Protein AF-A0A1J3IXF0-F1 (afdb_monomer_lite)

Secondary structure (DSSP, 8-state):
--EEEEETTEE--TTS-TGGGTPPTT---EEEE--PPPPPPHHHHHHHHHHHTS-EE-TTT--EE-TT-SS-S-GGG-

Sequence (78 aa):
DQQRLIFAGKQLEDGRTLADYNIQKESTLHLVLRLRGGIIEPSLMMLARKYNQDKMICRKCYARLHPRAVNCRKKKCG

Structure (mmCIF, N/CA/C/O backbone):
data_AF-A0A1J3IXF0-F1
#
_entry.id   AF-A0A1J3IXF0-F1
#
loop_
_atom_site.group_PDB
_atom_site.id
_atom_site.type_symbol
_atom_site.label_atom_id
_atom_site.label_alt_id
_atom_site.label_comp_id
_atom_site.label_asym_id
_atom_site.label_entity_id
_atom_site.label_seq_id
_atom_site.pdbx_PDB_ins_code
_atom_site.Cartn_x
_atom_site.Cartn_y
_atom_site.Cartn_z
_atom_site.occupancy
_atom_site.B_iso_or_equiv
_atom_site.auth_seq_id
_atom_site.auth_comp_id
_atom_site.auth_asym_id
_atom_site.auth_atom_id
_atom_site.pdbx_PDB_model_num
ATOM 1 N N . ASP A 1 1 ? -5.997 13.635 17.906 1.00 69.56 1 ASP A N 1
ATOM 2 C CA . ASP A 1 1 ? -6.643 12.874 16.812 1.00 69.56 1 ASP A CA 1
ATOM 3 C C . ASP A 1 1 ? -6.151 11.411 16.668 1.00 69.56 1 ASP A C 1
ATOM 5 O O . ASP A 1 1 ? -5.953 10.892 15.572 1.00 69.56 1 ASP A O 1
ATOM 9 N N . GLN A 1 2 ? -5.912 10.708 17.782 1.00 78.06 2 GLN A N 1
ATOM 10 C CA . GLN A 1 2 ? -5.600 9.262 17.796 1.00 78.06 2 GLN A CA 1
ATOM 11 C C . GLN A 1 2 ? -6.762 8.426 18.346 1.00 78.06 2 GLN A C 1
ATOM 13 O O . GLN A 1 2 ? -6.683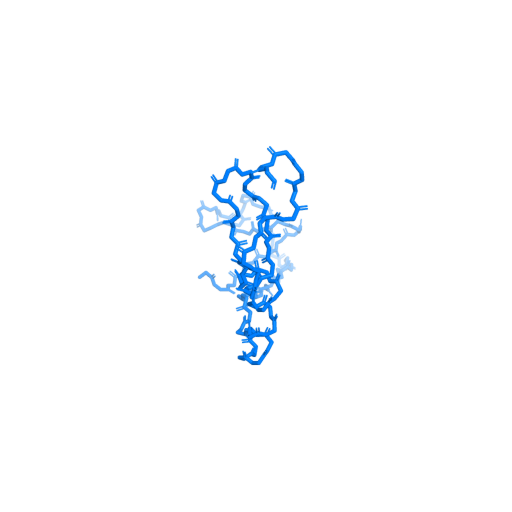 7.203 18.386 1.00 78.06 2 GLN A O 1
ATOM 18 N N . GLN A 1 3 ? -7.834 9.084 18.772 1.00 88.38 3 GLN A N 1
ATOM 19 C CA . GLN A 1 3 ? -8.984 8.483 19.422 1.00 88.38 3 GLN A CA 1
ATOM 20 C C . GLN A 1 3 ? -10.242 9.086 18.812 1.00 88.38 3 GLN A C 1
ATOM 22 O O . GLN A 1 3 ? -10.220 10.237 18.374 1.00 88.38 3 GLN A O 1
ATOM 27 N N . ARG A 1 4 ? -11.310 8.299 18.754 1.00 92.31 4 ARG A N 1
ATOM 28 C CA . ARG A 1 4 ? -12.616 8.718 18.252 1.00 92.31 4 ARG A CA 1
ATOM 29 C C . ARG A 1 4 ? -13.678 8.241 19.225 1.00 92.31 4 ARG A C 1
ATOM 31 O O . ARG A 1 4 ? -13.631 7.094 19.665 1.00 92.31 4 ARG A O 1
ATOM 38 N N . LEU A 1 5 ? -14.631 9.111 19.527 1.00 94.31 5 LEU A N 1
ATOM 39 C CA . LEU A 1 5 ? -15.851 8.734 20.229 1.00 94.31 5 LEU A CA 1
ATOM 40 C C . LEU A 1 5 ? -16.919 8.393 19.196 1.00 94.31 5 LEU A C 1
ATOM 42 O O . LEU A 1 5 ? -17.106 9.132 18.228 1.00 94.31 5 LEU A O 1
ATOM 46 N N . ILE A 1 6 ? -17.590 7.262 19.393 1.00 95.25 6 ILE A N 1
ATOM 47 C CA . ILE A 1 6 ? -18.653 6.767 18.522 1.00 95.25 6 ILE A CA 1
ATOM 48 C C . ILE A 1 6 ? -19.932 6.599 19.337 1.00 95.25 6 ILE A C 1
ATOM 50 O O . ILE A 1 6 ? -19.931 5.959 20.390 1.00 95.25 6 ILE A O 1
ATOM 54 N N . PHE A 1 7 ? -21.029 7.125 18.800 1.00 96.50 7 PHE A N 1
ATOM 55 C CA . PHE A 1 7 ? -22.384 6.928 19.300 1.00 96.50 7 PHE A CA 1
ATOM 56 C C . PHE A 1 7 ? -23.287 6.452 18.162 1.00 96.50 7 PHE A C 1
ATOM 58 O O . PHE A 1 7 ? -23.274 7.043 17.084 1.00 96.50 7 PHE A O 1
ATOM 65 N N . ALA A 1 8 ? -24.053 5.377 18.376 1.00 94.69 8 ALA A N 1
ATOM 66 C CA . ALA A 1 8 ? -24.976 4.822 17.375 1.00 94.69 8 ALA A CA 1
ATOM 67 C C . ALA A 1 8 ? -24.350 4.646 15.966 1.00 94.69 8 ALA A C 1
ATOM 69 O O . ALA A 1 8 ? -24.966 4.944 14.944 1.00 94.69 8 ALA A O 1
ATOM 70 N N . GLY A 1 9 ? -23.083 4.215 15.910 1.00 93.56 9 GLY A N 1
ATOM 71 C CA . GLY A 1 9 ? -22.335 4.027 14.660 1.00 93.56 9 GLY A CA 1
ATOM 72 C C . GLY A 1 9 ? -21.811 5.311 13.999 1.00 93.56 9 GLY A C 1
ATOM 73 O O . GLY A 1 9 ? -21.155 5.226 12.963 1.00 93.56 9 GLY A O 1
ATOM 74 N N . LYS A 1 10 ? -22.046 6.490 14.585 1.00 93.81 10 LYS A N 1
ATOM 75 C CA . LYS A 1 10 ? -21.543 7.783 14.100 1.00 93.81 10 LYS A CA 1
ATOM 76 C C . LYS A 1 10 ? -20.397 8.283 14.972 1.00 93.81 10 LYS A C 1
ATOM 78 O O . LYS A 1 10 ? -20.475 8.240 16.197 1.00 93.81 10 LYS A O 1
ATOM 83 N N . GLN A 1 11 ? -19.334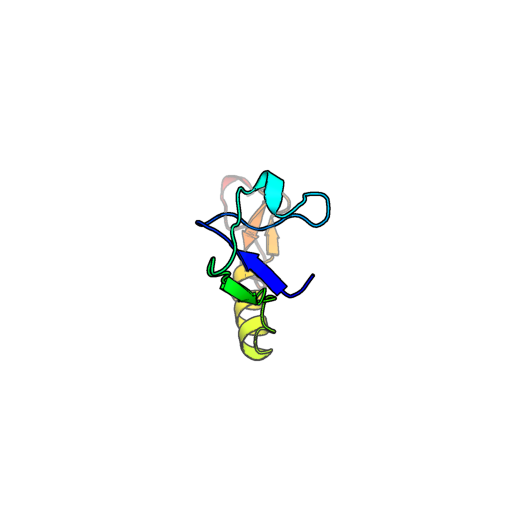 8.763 14.335 1.00 94.38 11 GLN A N 1
ATOM 84 C CA . GLN A 1 11 ? -18.241 9.446 15.022 1.00 94.38 11 GLN A CA 1
ATOM 85 C C . GLN A 1 11 ? -18.698 10.848 15.448 1.00 94.38 11 GLN A C 1
ATOM 87 O O . GLN A 1 11 ? -19.336 11.542 14.660 1.00 94.38 11 GLN A O 1
ATOM 92 N N . LEU A 1 12 ? -18.345 11.264 16.665 1.00 94.69 12 LEU A N 1
ATOM 93 C CA . LEU A 1 12 ? -18.599 12.624 17.138 1.00 94.69 12 LEU A CA 1
ATOM 94 C C . LEU A 1 12 ? -17.586 13.617 16.548 1.00 94.69 12 LEU A C 1
ATOM 96 O O . LEU A 1 12 ? -16.417 13.288 16.335 1.00 94.69 12 LEU A O 1
ATOM 100 N N . GLU A 1 13 ? -18.053 14.837 16.299 1.00 94.69 13 GLU A N 1
ATOM 101 C CA . GLU A 1 13 ? -17.279 15.939 15.721 1.00 94.69 13 GLU A CA 1
ATOM 102 C C . GLU A 1 13 ? -17.067 17.023 16.784 1.00 94.69 13 GLU A C 1
ATOM 104 O O . GLU A 1 13 ? -18.023 17.384 17.467 1.00 94.69 13 GLU A O 1
ATOM 109 N N . ASP A 1 14 ? -15.856 17.582 16.882 1.00 90.56 14 ASP A N 1
ATOM 110 C CA . ASP A 1 14 ? -15.497 18.588 17.903 1.00 90.56 14 ASP A CA 1
ATOM 111 C C . ASP A 1 14 ? -16.349 19.874 17.825 1.00 90.56 14 ASP A C 1
ATOM 113 O O . ASP A 1 14 ? -16.479 20.599 18.807 1.00 90.56 14 ASP A O 1
ATOM 117 N N . GLY A 1 15 ? -16.942 20.161 16.660 1.00 93.31 15 GLY A N 1
ATOM 118 C CA . GLY A 1 15 ? -17.791 21.334 16.423 1.00 93.31 15 GLY A CA 1
ATOM 119 C C . GLY A 1 15 ? -19.279 21.137 16.728 1.00 93.31 15 GLY A C 1
ATOM 120 O O . GLY A 1 15 ? -20.063 22.044 16.461 1.00 93.31 15 GLY A O 1
ATOM 121 N N . ARG A 1 16 ? -19.690 19.968 17.237 1.00 94.94 16 ARG A N 1
ATOM 122 C CA . ARG A 1 16 ? -21.091 19.658 17.556 1.00 94.94 16 ARG A CA 1
ATOM 123 C C . ARG A 1 16 ? -21.264 19.341 19.034 1.00 94.94 16 ARG A C 1
ATOM 125 O O . ARG A 1 16 ? -20.407 18.732 19.669 1.00 94.94 16 ARG A O 1
ATOM 132 N N . THR A 1 17 ? -22.410 19.721 19.578 1.00 94.75 17 THR A N 1
ATOM 133 C CA . THR A 1 17 ? -22.791 19.418 20.956 1.00 94.75 17 THR A CA 1
ATOM 134 C C . THR A 1 17 ? -23.334 17.991 21.076 1.00 94.75 17 THR A C 1
ATOM 136 O O . THR A 1 17 ? -23.774 17.382 20.103 1.00 94.75 17 THR A O 1
ATOM 139 N N . LEU A 1 18 ? -23.363 17.445 22.296 1.00 94.25 18 LEU A N 1
ATOM 140 C CA . LEU A 1 18 ? -23.990 16.140 22.560 1.00 94.25 18 LEU A CA 1
ATOM 141 C C . LEU A 1 18 ? -25.499 16.137 22.252 1.00 94.25 18 LEU A C 1
ATOM 143 O O . LEU A 1 18 ? -26.050 15.099 21.878 1.00 94.25 18 LEU A O 1
ATOM 147 N N . ALA A 1 19 ? -26.152 17.298 22.373 1.00 93.94 19 ALA A N 1
ATOM 148 C CA . ALA A 1 19 ? -27.564 17.473 22.052 1.00 93.94 19 ALA A CA 1
ATOM 149 C C . ALA A 1 19 ? -27.835 17.320 20.547 1.00 93.94 19 ALA A C 1
ATOM 151 O O . ALA A 1 19 ? -28.845 16.726 20.180 1.00 93.94 19 ALA A O 1
ATOM 152 N N . ASP A 1 20 ? -26.900 17.732 19.682 1.00 95.88 20 ASP A N 1
ATOM 153 C CA . ASP A 1 20 ? -27.015 17.573 18.220 1.00 95.88 20 ASP A CA 1
ATOM 154 C C . ASP A 1 20 ? -27.039 16.097 17.783 1.00 95.88 20 ASP A C 1
ATOM 156 O O . ASP A 1 20 ? -27.511 15.760 16.696 1.00 95.88 20 ASP A O 1
ATOM 160 N N . TYR A 1 21 ? -26.540 15.203 18.641 1.00 95.31 21 TYR A N 1
ATOM 161 C CA . TYR A 1 21 ? -26.588 13.749 18.471 1.00 95.31 21 TYR A CA 1
ATOM 162 C C . TYR A 1 21 ? -27.668 13.076 19.327 1.00 95.31 21 TYR A C 1
ATOM 164 O O . TYR A 1 21 ? -27.781 11.850 19.309 1.00 95.31 21 TYR A O 1
ATOM 172 N N . ASN A 1 22 ? -28.463 13.861 20.059 1.00 95.06 22 ASN A N 1
ATOM 173 C CA . ASN A 1 22 ? -29.528 13.400 20.945 1.00 95.06 22 ASN A CA 1
ATOM 174 C C . ASN A 1 22 ? -29.040 12.427 22.042 1.00 95.06 22 ASN A C 1
ATOM 176 O O . ASN A 1 22 ? -29.746 11.487 22.414 1.00 95.06 22 ASN A O 1
ATOM 180 N N . ILE A 1 23 ? -27.817 12.641 22.541 1.00 96.12 23 ILE A N 1
ATOM 181 C CA . ILE A 1 23 ? -27.195 11.816 23.585 1.00 96.12 23 ILE A CA 1
ATOM 182 C C . ILE A 1 23 ? -27.774 12.213 24.947 1.00 96.12 23 ILE A C 1
ATOM 184 O O . ILE A 1 23 ? -27.717 13.377 25.344 1.00 96.12 23 ILE A O 1
ATOM 188 N N . GLN A 1 24 ? -28.317 11.238 25.674 1.00 96.19 24 GLN A N 1
ATOM 189 C CA . GLN A 1 24 ? -28.944 11.439 26.982 1.00 96.19 24 GLN A CA 1
ATOM 190 C C . GLN A 1 24 ? -28.034 10.967 28.119 1.00 96.19 24 GLN A C 1
ATOM 192 O O . GLN A 1 24 ? -27.001 10.328 27.899 1.00 96.19 24 GLN A O 1
ATOM 197 N N . LYS A 1 25 ? -28.437 11.255 29.361 1.00 95.38 25 LYS A N 1
ATOM 198 C CA . LYS A 1 25 ? -27.801 10.647 30.535 1.00 95.38 25 LYS A CA 1
ATOM 199 C C . LYS A 1 25 ? -27.831 9.123 30.391 1.00 95.38 25 LYS A C 1
ATOM 201 O O . LYS A 1 25 ? -28.767 8.580 29.815 1.00 95.38 25 LYS A O 1
ATOM 206 N N . GLU A 1 26 ? -26.771 8.473 30.863 1.00 95.12 26 GLU A N 1
ATOM 207 C CA . GLU A 1 26 ? -26.612 7.007 30.823 1.00 95.12 26 GLU A CA 1
ATOM 208 C C . GLU A 1 26 ? -26.492 6.403 29.409 1.00 95.12 26 GLU A C 1
ATOM 210 O O . GLU A 1 26 ? -26.450 5.185 29.245 1.00 95.12 26 GLU A O 1
ATOM 215 N N . SER A 1 27 ? -26.351 7.233 28.370 1.00 95.62 27 SER A N 1
ATOM 216 C CA . SER A 1 27 ? -26.006 6.751 27.030 1.00 95.62 27 SER A CA 1
ATOM 217 C C . SER A 1 27 ? -24.586 6.178 26.995 1.00 95.62 27 SER A C 1
ATOM 219 O O . SER A 1 27 ? -23.659 6.731 27.587 1.00 95.62 27 SER A O 1
ATOM 221 N N . THR A 1 28 ? -24.393 5.083 26.256 1.00 95.69 28 THR A N 1
ATOM 222 C CA . THR A 1 28 ? -23.079 4.440 26.100 1.00 95.69 28 THR A CA 1
ATOM 223 C C . THR A 1 28 ? -22.328 5.001 24.894 1.00 95.69 28 THR A C 1
ATOM 225 O O . T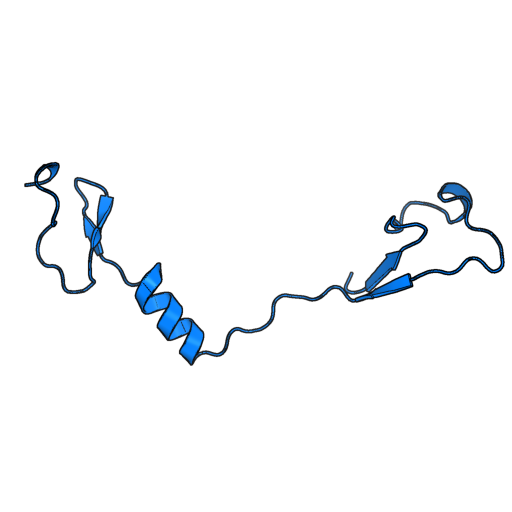HR A 1 28 ? -22.865 5.061 23.789 1.00 95.69 28 THR A O 1
ATOM 228 N N . LEU A 1 29 ? -21.065 5.374 25.102 1.00 96.81 29 LEU A N 1
ATOM 229 C CA . LEU A 1 29 ? -20.148 5.849 24.067 1.00 96.81 29 LEU A CA 1
ATOM 230 C C . LEU A 1 29 ? -19.015 4.843 23.877 1.00 96.81 29 LEU A C 1
ATOM 232 O O . LEU A 1 29 ? -18.411 4.384 24.846 1.00 96.81 29 LEU A O 1
ATOM 236 N N . HIS A 1 30 ? -18.685 4.540 22.624 1.00 96.31 30 HIS A N 1
ATOM 237 C CA . HIS A 1 30 ? -17.540 3.695 22.305 1.00 96.31 30 HIS A CA 1
ATOM 238 C C . HIS A 1 30 ? -16.321 4.565 22.006 1.00 96.31 30 HIS A C 1
ATOM 240 O O . HIS A 1 30 ? -16.302 5.309 21.024 1.00 96.31 30 HIS A O 1
ATOM 246 N N . LEU A 1 31 ? -15.286 4.455 22.838 1.00 94.44 31 LEU A N 1
ATOM 247 C CA . LEU A 1 31 ? -13.970 5.016 22.556 1.00 94.44 31 LEU A CA 1
ATOM 248 C C . LEU A 1 31 ? -13.187 4.028 21.688 1.00 94.44 31 LEU A C 1
ATOM 250 O O . LEU A 1 31 ? -12.887 2.920 22.126 1.00 94.44 31 LEU A O 1
ATOM 254 N N . VAL A 1 32 ? -12.835 4.431 20.468 1.00 92.50 32 VAL A N 1
ATOM 255 C CA . VAL A 1 32 ? -12.006 3.618 19.570 1.00 92.50 32 VAL A CA 1
ATOM 256 C C . VAL A 1 32 ? -10.678 4.303 19.284 1.00 92.50 32 VAL A C 1
ATOM 258 O O . VAL A 1 32 ? -10.606 5.517 19.071 1.00 92.50 32 VAL A O 1
ATOM 261 N N . LEU A 1 33 ? -9.605 3.515 19.258 1.00 91.06 33 LEU A N 1
ATOM 262 C CA . LEU A 1 33 ? -8.279 3.995 18.891 1.00 91.06 33 LEU A CA 1
ATOM 263 C C . LEU A 1 33 ? -8.121 3.973 17.372 1.00 91.06 33 LEU A C 1
ATOM 265 O O . LEU A 1 33 ? -8.471 3.005 16.695 1.00 91.06 33 LEU A O 1
ATOM 269 N N . ARG A 1 34 ? -7.545 5.039 16.821 1.00 83.31 34 ARG A N 1
ATOM 270 C CA . ARG A 1 34 ? -7.145 5.085 15.420 1.00 83.31 34 ARG A CA 1
ATOM 271 C C . ARG A 1 34 ? -5.868 4.268 15.257 1.00 83.31 34 ARG A C 1
ATOM 273 O O . ARG A 1 34 ? -4.789 4.723 15.634 1.00 83.31 34 ARG A O 1
ATOM 280 N N . LEU A 1 35 ? -5.981 3.095 14.641 1.00 83.25 35 LEU A N 1
ATOM 281 C CA . LEU A 1 35 ? -4.814 2.331 14.212 1.00 83.25 35 LEU A CA 1
ATOM 282 C C . LEU A 1 35 ? -4.081 3.128 13.124 1.00 83.25 35 LEU A C 1
ATOM 284 O O . LEU A 1 35 ? -4.614 3.375 12.040 1.00 83.25 35 LEU A O 1
ATOM 288 N N . ARG A 1 36 ? -2.867 3.589 13.433 1.00 79.00 36 ARG A N 1
ATOM 289 C CA . ARG A 1 36 ? -1.935 4.091 12.418 1.00 79.00 36 ARG A CA 1
ATOM 290 C C . ARG A 1 36 ? -1.257 2.883 11.775 1.00 79.00 36 ARG A C 1
ATOM 292 O O . ARG A 1 36 ? -1.029 1.885 12.454 1.00 79.00 36 ARG A O 1
ATOM 299 N N . GLY A 1 37 ? -0.973 2.964 10.474 1.00 80.06 37 GLY A N 1
ATOM 300 C CA . GLY A 1 37 ? -0.277 1.891 9.761 1.00 80.06 37 GLY A CA 1
ATOM 301 C C . GLY A 1 37 ? 1.009 1.498 10.492 1.00 80.06 37 GLY A C 1
ATOM 302 O O . GLY A 1 37 ? 1.745 2.369 10.956 1.00 80.06 37 GLY A O 1
ATOM 303 N N . GLY A 1 38 ? 1.239 0.195 10.640 1.00 82.12 38 GLY A N 1
ATOM 304 C CA . GLY A 1 38 ? 2.439 -0.331 11.285 1.00 82.12 38 GLY A CA 1
ATOM 305 C C . GLY A 1 38 ? 3.687 -0.151 10.422 1.00 82.12 38 GLY A C 1
ATOM 306 O O . GLY A 1 38 ? 3.604 0.027 9.204 1.00 82.12 38 GLY A O 1
ATOM 307 N N . ILE A 1 39 ? 4.857 -0.231 11.056 1.00 85.50 39 ILE A N 1
ATOM 308 C CA . ILE A 1 39 ? 6.129 -0.336 10.339 1.00 85.50 39 ILE A CA 1
ATOM 309 C C . ILE A 1 39 ? 6.195 -1.743 9.742 1.00 85.50 39 ILE A C 1
ATOM 311 O O . ILE A 1 39 ? 6.097 -2.733 10.464 1.00 85.50 39 ILE A O 1
ATOM 315 N N . ILE A 1 40 ? 6.344 -1.830 8.421 1.00 88.50 40 ILE A N 1
ATOM 316 C CA . ILE A 1 40 ? 6.616 -3.105 7.759 1.00 88.50 40 ILE A CA 1
ATOM 317 C C . ILE A 1 40 ? 8.059 -3.481 8.084 1.00 88.50 40 ILE A C 1
ATOM 319 O O . ILE A 1 40 ? 8.966 -2.662 7.925 1.00 88.50 40 ILE A O 1
ATOM 323 N N . GLU A 1 41 ? 8.256 -4.716 8.536 1.00 93.50 41 GLU A N 1
ATOM 324 C CA . GLU A 1 41 ? 9.576 -5.250 8.857 1.00 93.50 41 GLU A CA 1
ATOM 325 C C . GLU A 1 41 ? 10.548 -5.057 7.659 1.00 93.50 41 GLU A C 1
ATOM 327 O O . GLU A 1 41 ? 10.146 -5.246 6.501 1.00 93.50 41 GLU A O 1
ATOM 332 N N . PRO A 1 42 ? 11.804 -4.619 7.892 1.00 94.69 42 PRO A N 1
ATOM 333 C CA . PRO A 1 42 ? 12.729 -4.262 6.814 1.00 94.69 42 PRO A CA 1
ATOM 334 C C . PRO A 1 42 ? 12.949 -5.344 5.746 1.00 94.69 42 PRO A C 1
ATOM 336 O O . PRO A 1 42 ? 13.035 -5.017 4.559 1.00 94.69 42 PRO A O 1
ATOM 339 N N . SER A 1 43 ? 13.011 -6.625 6.113 1.00 95.06 43 SER A N 1
ATOM 340 C CA . SER A 1 43 ? 13.177 -7.721 5.151 1.00 95.06 43 SER A CA 1
ATOM 341 C C . SER A 1 43 ? 11.949 -7.905 4.251 1.00 95.06 43 SER A C 1
ATOM 343 O O . SER A 1 43 ? 12.091 -8.095 3.037 1.00 95.06 43 SER A O 1
ATOM 345 N N . LEU A 1 44 ? 10.740 -7.724 4.788 1.00 94.88 44 LEU A N 1
ATOM 346 C CA . LEU A 1 44 ? 9.506 -7.711 3.998 1.00 94.88 44 LEU A CA 1
ATOM 347 C C . LEU A 1 44 ? 9.448 -6.509 3.051 1.00 94.88 44 LEU A C 1
ATOM 349 O O . LEU A 1 44 ? 9.007 -6.647 1.907 1.00 94.88 44 LEU A O 1
ATOM 353 N N . MET A 1 45 ? 9.954 -5.347 3.476 1.00 93.88 45 MET A N 1
ATOM 354 C CA . MET A 1 45 ? 10.105 -4.191 2.587 1.00 93.88 45 MET A CA 1
ATOM 355 C C . MET A 1 45 ? 11.057 -4.485 1.423 1.00 93.88 45 MET A C 1
ATOM 357 O O . MET A 1 45 ? 10.760 -4.115 0.285 1.00 93.88 45 MET A O 1
ATOM 361 N N . MET A 1 46 ? 12.174 -5.177 1.669 1.00 95.06 46 MET A N 1
ATOM 362 C CA . MET A 1 46 ? 13.087 -5.598 0.598 1.00 95.06 46 MET A CA 1
ATOM 363 C C . MET A 1 46 ? 12.413 -6.569 -0.378 1.00 95.06 46 MET A C 1
ATOM 365 O O . MET A 1 46 ? 12.557 -6.428 -1.594 1.00 95.06 46 MET A O 1
ATOM 369 N N . LEU A 1 47 ? 11.630 -7.524 0.130 1.00 95.12 47 LEU A N 1
ATOM 370 C CA . LEU A 1 47 ? 10.872 -8.449 -0.709 1.00 95.12 47 LEU A CA 1
ATOM 371 C C . LEU A 1 47 ? 9.844 -7.709 -1.578 1.00 95.12 47 LEU A C 1
ATOM 373 O O . LEU A 1 47 ? 9.764 -7.940 -2.787 1.00 95.12 47 LEU A O 1
ATOM 377 N N . ALA A 1 48 ? 9.091 -6.784 -0.982 1.00 95.31 48 ALA A N 1
ATOM 378 C CA . ALA A 1 48 ? 8.107 -5.974 -1.689 1.00 95.31 48 ALA A CA 1
ATOM 379 C C . ALA A 1 48 ? 8.760 -5.103 -2.774 1.00 95.31 48 ALA A C 1
ATOM 381 O O . ALA A 1 48 ? 8.275 -5.074 -3.909 1.00 95.31 48 ALA A O 1
ATOM 382 N N . ARG A 1 49 ? 9.893 -4.455 -2.464 1.00 95.62 49 ARG A N 1
ATOM 383 C CA . ARG A 1 49 ? 10.707 -3.691 -3.426 1.00 95.62 49 ARG A CA 1
ATOM 384 C C . ARG A 1 49 ? 11.088 -4.540 -4.629 1.00 95.62 49 ARG A C 1
ATOM 386 O O . ARG A 1 49 ? 10.763 -4.166 -5.758 1.00 95.62 49 ARG A O 1
ATOM 393 N N . LYS A 1 50 ? 11.632 -5.738 -4.390 1.00 95.44 50 LYS A N 1
ATOM 394 C CA . LYS A 1 50 ? 12.044 -6.676 -5.442 1.00 95.44 50 LYS A CA 1
ATOM 395 C C . LYS A 1 50 ? 10.922 -6.993 -6.429 1.00 95.44 50 LYS A C 1
ATOM 397 O O . LYS A 1 50 ? 11.193 -7.136 -7.621 1.00 95.44 50 LYS A O 1
ATOM 402 N N . TYR A 1 51 ? 9.670 -7.127 -5.990 1.00 94.31 51 TYR A N 1
ATOM 403 C CA . TYR A 1 51 ? 8.554 -7.467 -6.885 1.00 94.31 51 TYR A CA 1
ATOM 404 C C . TYR A 1 51 ? 7.864 -6.251 -7.498 1.00 94.31 51 TYR A C 1
ATOM 406 O O . TYR A 1 51 ? 7.512 -6.286 -8.680 1.00 94.31 51 TYR A O 1
ATOM 414 N N . ASN A 1 52 ? 7.715 -5.173 -6.734 1.00 95.25 52 ASN A N 1
ATOM 415 C CA . ASN A 1 52 ? 6.837 -4.069 -7.106 1.00 95.25 52 ASN A CA 1
ATOM 416 C C . ASN A 1 52 ? 7.584 -2.864 -7.684 1.00 95.25 52 ASN A C 1
ATOM 418 O O . ASN A 1 52 ? 7.025 -2.179 -8.540 1.00 95.25 52 ASN A O 1
ATOM 422 N N . GLN A 1 53 ? 8.825 -2.622 -7.251 1.00 94.62 53 GLN A N 1
ATOM 423 C CA . GLN A 1 53 ? 9.564 -1.384 -7.530 1.00 94.62 53 GLN A CA 1
ATOM 424 C C . GLN A 1 53 ? 10.831 -1.629 -8.350 1.00 94.62 53 GLN A C 1
ATOM 426 O O . GLN A 1 53 ? 11.030 -0.955 -9.358 1.00 94.62 53 GLN A O 1
ATOM 431 N N . ASP A 1 54 ? 11.634 -2.633 -7.989 1.00 96.25 54 ASP A N 1
ATOM 432 C CA . ASP A 1 54 ? 12.897 -2.951 -8.659 1.00 96.25 54 ASP A CA 1
ATOM 433 C C . ASP A 1 54 ? 12.609 -3.602 -10.016 1.00 96.25 54 ASP A C 1
ATOM 435 O O . ASP A 1 54 ? 12.544 -4.831 -10.174 1.00 96.25 54 ASP A O 1
ATOM 439 N N 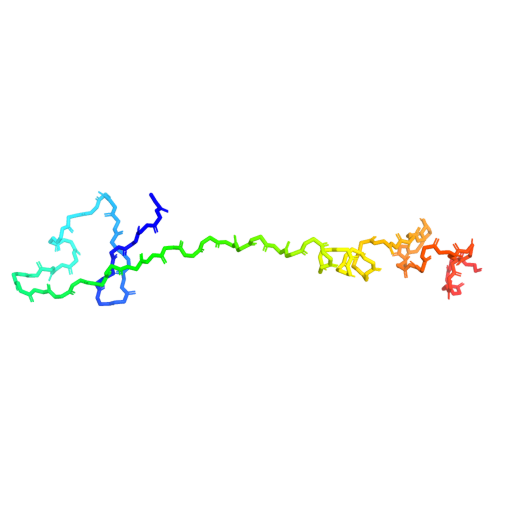. LYS A 1 55 ? 12.326 -2.759 -11.007 1.00 97.56 55 LYS A N 1
ATOM 440 C CA . LYS A 1 55 ? 11.938 -3.118 -12.369 1.00 97.56 55 LYS A CA 1
ATOM 441 C C . LYS A 1 55 ? 12.535 -2.106 -13.334 1.00 97.56 55 LYS A C 1
ATOM 443 O O . LYS A 1 55 ? 12.501 -0.906 -13.093 1.00 97.56 55 LYS A O 1
ATOM 448 N N . MET A 1 56 ? 13.013 -2.593 -14.471 1.00 97.12 56 MET A N 1
ATOM 449 C CA . MET A 1 56 ? 13.345 -1.721 -15.596 1.00 97.12 56 MET A CA 1
ATOM 450 C C . MET A 1 56 ? 12.063 -1.369 -16.349 1.00 97.12 56 MET A C 1
ATOM 452 O O . MET A 1 56 ? 11.146 -2.187 -16.429 1.00 97.12 56 MET A O 1
ATOM 456 N N . ILE A 1 57 ? 12.000 -0.177 -16.937 1.00 97.88 57 ILE A N 1
ATOM 457 C CA . ILE A 1 57 ? 10.864 0.253 -17.759 1.00 97.88 57 ILE A CA 1
ATOM 458 C C . ILE A 1 57 ? 11.336 0.430 -19.197 1.00 97.88 57 ILE A C 1
ATOM 460 O O . ILE A 1 57 ? 12.299 1.149 -19.465 1.00 97.88 57 ILE A O 1
ATOM 464 N N . CYS A 1 58 ? 10.655 -0.213 -20.147 1.00 98.00 58 CYS A N 1
ATOM 465 C CA . CYS A 1 58 ? 10.918 0.049 -21.559 1.00 98.00 58 CYS A CA 1
ATOM 466 C C . CYS A 1 58 ? 10.544 1.498 -21.902 1.00 98.00 58 CYS A C 1
ATOM 468 O O . CYS A 1 58 ? 9.386 1.876 -21.770 1.00 98.00 58 CYS A O 1
ATOM 470 N N . ARG A 1 59 ? 11.482 2.282 -22.439 1.00 97.69 59 ARG A N 1
ATOM 471 C CA . ARG A 1 59 ? 11.225 3.685 -22.819 1.00 97.69 59 ARG A CA 1
ATOM 472 C C . ARG A 1 59 ? 10.320 3.857 -24.043 1.00 97.69 59 ARG A C 1
ATOM 474 O O . ARG A 1 59 ? 9.770 4.929 -24.233 1.00 97.69 59 ARG A O 1
ATOM 481 N N . LYS A 1 60 ? 10.155 2.812 -24.861 1.00 97.81 60 LYS A N 1
ATOM 482 C CA . LYS A 1 60 ? 9.290 2.838 -26.053 1.00 97.81 60 LYS A CA 1
ATOM 483 C C . LYS A 1 60 ? 7.855 2.405 -25.764 1.00 97.81 60 LYS A C 1
ATOM 485 O O . LYS A 1 60 ? 6.927 2.900 -26.384 1.00 97.81 60 LYS A O 1
ATOM 490 N N . CYS A 1 61 ? 7.664 1.429 -24.872 1.00 97.94 61 CYS A N 1
ATOM 491 C CA . CYS A 1 61 ? 6.344 0.829 -24.650 1.00 97.94 61 CYS A CA 1
ATOM 492 C C . CYS A 1 61 ? 5.907 0.722 -23.188 1.00 97.94 61 CYS A C 1
ATOM 494 O O . CYS A 1 61 ? 4.882 0.098 -22.913 1.00 97.94 61 CYS A O 1
ATOM 496 N N . TYR A 1 62 ? 6.697 1.275 -22.266 1.00 97.69 62 TYR A N 1
ATOM 497 C CA . TYR A 1 62 ? 6.445 1.344 -20.823 1.00 97.69 62 TYR A CA 1
ATOM 498 C C . TYR A 1 62 ? 6.227 -0.006 -20.124 1.00 97.69 62 TYR A C 1
ATOM 500 O O . TYR A 1 62 ? 5.761 -0.074 -18.989 1.00 97.69 62 TYR A O 1
ATOM 508 N N . ALA A 1 63 ? 6.601 -1.113 -20.769 1.00 97.81 63 ALA A N 1
ATOM 509 C CA . ALA A 1 63 ? 6.538 -2.427 -20.148 1.00 97.81 63 ALA A CA 1
ATOM 510 C C . ALA A 1 63 ? 7.485 -2.509 -18.939 1.00 97.81 63 ALA A C 1
ATOM 512 O O . ALA A 1 63 ? 8.658 -2.149 -19.051 1.00 97.81 63 ALA A O 1
ATOM 513 N N . ARG A 1 64 ? 6.989 -3.059 -17.820 1.00 97.88 64 ARG A N 1
ATOM 514 C CA . ARG A 1 64 ? 7.804 -3.450 -16.657 1.00 97.88 64 ARG A CA 1
ATOM 515 C C . ARG A 1 64 ? 8.606 -4.713 -16.962 1.00 97.88 64 ARG A C 1
ATOM 517 O O . ARG A 1 64 ? 8.036 -5.764 -17.278 1.00 97.88 64 ARG A O 1
ATOM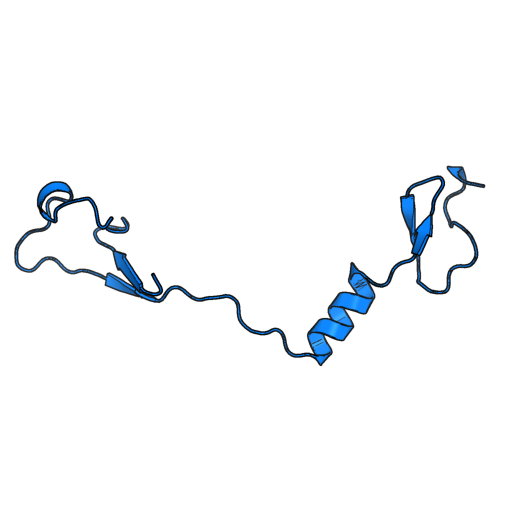 524 N N . LEU A 1 65 ? 9.921 -4.618 -16.842 1.00 97.12 65 LEU A N 1
ATOM 525 C CA . LEU A 1 65 ? 10.909 -5.646 -17.154 1.00 97.12 65 LEU A CA 1
ATOM 526 C C . LEU A 1 65 ? 11.701 -6.035 -15.901 1.00 97.12 65 LEU A C 1
ATOM 528 O O . LEU A 1 65 ? 11.748 -5.303 -14.913 1.00 97.12 65 LEU A O 1
ATOM 532 N N . HIS A 1 66 ? 12.322 -7.210 -15.950 1.00 96.62 66 HIS A N 1
ATOM 533 C CA . HIS A 1 66 ? 13.242 -7.652 -14.906 1.00 96.62 66 HIS A CA 1
ATOM 534 C C . HIS A 1 66 ? 14.450 -6.689 -14.811 1.00 96.62 66 HIS A C 1
ATOM 536 O O . HIS A 1 66 ? 14.890 -6.213 -15.857 1.00 96.62 66 HIS A O 1
ATOM 542 N N . PRO A 1 67 ? 15.021 -6.421 -13.617 1.00 96.81 67 PRO A N 1
ATOM 543 C CA . PRO A 1 67 ? 16.175 -5.525 -13.448 1.00 96.81 67 PRO A CA 1
ATOM 544 C C . PRO A 1 67 ? 17.379 -5.832 -14.339 1.00 96.81 67 PRO A C 1
ATOM 546 O O . PRO A 1 67 ? 18.068 -4.929 -14.787 1.00 96.81 67 PRO A O 1
ATOM 549 N N . ARG A 1 68 ? 17.612 -7.118 -14.623 1.00 96.62 68 ARG A N 1
ATOM 550 C CA . ARG A 1 68 ? 18.711 -7.588 -15.485 1.00 96.62 68 ARG A CA 1
ATOM 551 C C . ARG A 1 68 ? 18.345 -7.691 -16.972 1.00 96.62 68 ARG A C 1
ATOM 553 O O . ARG A 1 68 ? 19.082 -8.302 -17.736 1.00 96.62 68 ARG A O 1
ATOM 560 N N . ALA A 1 69 ? 17.183 -7.191 -17.389 1.00 97.31 69 ALA A N 1
ATOM 561 C CA . ALA A 1 69 ? 16.789 -7.240 -18.793 1.00 97.31 69 ALA A CA 1
ATOM 562 C C . ALA A 1 69 ? 17.597 -6.221 -19.610 1.00 97.31 69 ALA A C 1
ATOM 564 O O . ALA A 1 69 ? 17.556 -5.029 -19.319 1.00 97.31 69 ALA A O 1
ATOM 565 N N . VAL A 1 70 ? 18.279 -6.694 -20.654 1.00 97.06 70 VAL A N 1
ATOM 566 C CA . VAL A 1 70 ? 19.006 -5.838 -21.610 1.00 97.06 70 VAL A CA 1
ATOM 567 C C . VAL A 1 70 ? 18.108 -5.333 -22.742 1.00 97.06 70 VAL A C 1
ATOM 569 O O . VAL A 1 70 ? 18.294 -4.225 -23.227 1.00 97.06 70 VAL A O 1
ATOM 572 N N . ASN A 1 71 ? 17.082 -6.112 -23.111 1.00 97.25 71 ASN A N 1
ATOM 573 C CA . ASN A 1 71 ? 16.153 -5.804 -24.197 1.00 97.25 71 ASN A CA 1
ATOM 574 C C . ASN A 1 71 ? 14.692 -5.820 -23.726 1.00 97.25 71 ASN A C 1
ATOM 576 O O . ASN A 1 71 ? 14.308 -6.508 -22.774 1.00 97.25 71 ASN A O 1
ATOM 580 N N . CYS A 1 72 ? 13.853 -5.054 -24.423 1.00 98.00 72 CYS A N 1
ATOM 581 C CA . CYS A 1 72 ? 12.409 -5.037 -24.220 1.00 98.00 72 CYS A CA 1
ATOM 582 C C . CYS A 1 72 ? 11.788 -6.349 -24.729 1.00 98.00 72 CYS A C 1
ATOM 584 O O . CYS A 1 72 ? 11.999 -6.738 -25.867 1.00 98.00 72 CYS A O 1
ATOM 586 N N . ARG A 1 73 ? 10.974 -7.029 -23.907 1.00 97.00 73 ARG A N 1
ATOM 587 C CA . ARG A 1 73 ? 10.355 -8.324 -24.277 1.00 97.00 73 ARG A CA 1
ATOM 588 C C . ARG A 1 73 ? 9.151 -8.227 -25.229 1.00 97.00 73 ARG A C 1
ATOM 590 O O . ARG A 1 73 ? 8.456 -9.219 -25.437 1.00 97.00 73 ARG A O 1
ATOM 597 N N . LYS A 1 74 ? 8.774 -7.026 -25.674 1.00 98.06 74 LYS A N 1
ATOM 598 C CA . LYS A 1 74 ? 7.500 -6.776 -26.369 1.00 98.06 74 LYS A CA 1
ATOM 599 C C . LYS A 1 74 ? 7.753 -6.508 -27.850 1.00 98.06 74 LYS A C 1
ATOM 601 O O . LYS A 1 74 ? 8.160 -5.414 -28.168 1.00 98.06 74 LYS A O 1
ATOM 606 N N . LYS A 1 75 ? 7.332 -7.397 -28.751 1.00 96.81 75 LYS A N 1
ATOM 607 C CA . LYS A 1 75 ? 7.519 -7.231 -30.213 1.00 96.81 75 LYS A CA 1
ATOM 608 C C . LYS A 1 75 ? 7.141 -5.848 -30.791 1.00 96.81 75 LYS A C 1
ATOM 610 O O . LYS A 1 75 ? 7.714 -5.403 -31.772 1.00 96.81 75 LYS A O 1
ATOM 615 N N . LYS A 1 76 ? 6.178 -5.137 -30.185 1.00 97.12 76 LYS A N 1
ATOM 616 C CA . LYS A 1 76 ? 5.775 -3.777 -30.602 1.00 97.12 76 LYS A CA 1
ATOM 617 C C . LYS A 1 76 ? 6.839 -2.681 -30.393 1.00 97.12 76 LYS A C 1
ATOM 619 O O . LYS A 1 76 ? 6.652 -1.580 -30.890 1.00 97.12 76 LYS A O 1
ATOM 624 N N . 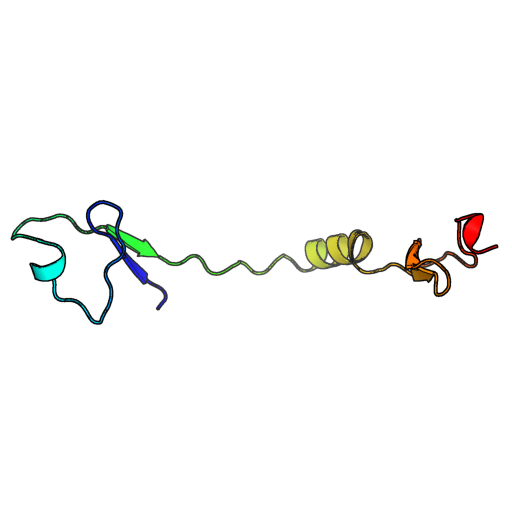CYS A 1 77 ? 7.888 -2.925 -29.598 1.00 96.62 77 CYS A N 1
ATOM 625 C CA . CYS A 1 77 ? 8.964 -1.960 -29.303 1.00 96.62 77 CYS A CA 1
ATOM 626 C C . CYS A 1 77 ? 10.274 -2.276 -30.065 1.00 96.62 77 CYS A C 1
ATOM 628 O O . CYS A 1 77 ? 11.271 -1.576 -29.839 1.00 96.62 77 CYS A O 1
ATOM 630 N N . GLY A 1 78 ? 10.257 -3.293 -30.940 1.00 88.94 78 GLY A N 1
ATOM 631 C CA . GLY A 1 78 ? 11.425 -3.996 -31.487 1.00 88.94 78 GLY A CA 1
ATOM 632 C C . GLY A 1 78 ? 11.622 -5.339 -30.796 1.00 88.94 78 GLY A C 1
ATOM 633 O O . GLY A 1 78 ? 12.793 -5.750 -30.701 1.00 88.94 78 GLY A O 1
#

Radius of gyration: 25.63 Å; chains: 1; bounding box: 48×30×62 Å

Foldseek 3Di:
DQKFKDAPNDTDDPPDDVVVVPADPPGDIDIDGRDDDDDDDVVVVVVCCQPPPLFDADPQPRDTHHNPDPDDPDPVRD

InterPro domains:
  IPR000626 Ubiquitin-like domain [PF00240] (1-36)
  IPR000626 Ubiquitin-like domain [PS50053] (1-38)
  IPR001975 Large ribosomal subunit protein eL40 domain [PF01020] (40-78)
  IPR001975 Large ribosomal subunit protein eL40 domain [SM01377] (39-78)
  IPR029071 Ubiquitin-like domain superfamily [SSF54236] (1-52)
  IPR038587 Large ribosomal subunit protein eL40 superfamily [G3DSA:4.10.1060.50] (39-78)
  IPR050158 Ubiquitin and ubiquitin-like [PTHR10666] (1-49)

Organism: Noccaea caerulescens (NCBI:txid107243)

pLDDT: mean 93.75, std 5.26, range [69.56, 98.06]